Protein AF-A0AAV6UEE8-F1 (afdb_monomer_lite)

Organism: NCBI:txid931172

pLDDT: mean 82.14, std 15.3, range [38.94, 97.19]

Secondary structure (DSSP, 8-state):
-HHHHHHHHHHHHHHTTTSS--HHHHHHHHHHHHHH--HHHHHHHHHTTSS--HHHHHHHHHHHHHHHHHT--SS-TT--TTS-EEEEEEEEEES---TT-TT-EEEEEEEEEEPPPHHHHHHHHHHHHHHHHHHHHHHSTTSSSS---

Structure (mmCIF, N/CA/C/O backbone):
data_AF-A0AAV6UEE8-F1
#
_entry.id   AF-A0AAV6UEE8-F1
#
loop_
_atom_site.group_PDB
_atom_site.id
_atom_site.type_symbol
_atom_site.label_atom_id
_atom_site.label_alt_id
_atom_site.label_comp_id
_atom_site.label_asym_id
_atom_site.label_entity_id
_atom_site.label_seq_id
_atom_site.pdbx_PDB_ins_code
_atom_site.Cartn_x
_atom_site.Cartn_y
_atom_site.Cartn_z
_atom_site.occupancy
_atom_site.B_iso_or_equiv
_atom_site.auth_seq_id
_atom_site.auth_comp_id
_atom_site.auth_asym_id
_atom_site.auth_atom_id
_atom_site.pdbx_PDB_model_num
ATOM 1 N N . MET A 1 1 ? -12.356 -9.452 -22.417 1.00 70.81 1 MET A N 1
ATOM 2 C CA . MET A 1 1 ? -12.143 -7.984 -22.447 1.00 70.81 1 MET A CA 1
ATOM 3 C C . MET A 1 1 ? -10.973 -7.492 -21.586 1.00 70.81 1 MET A C 1
ATOM 5 O O . MET A 1 1 ? -10.234 -6.647 -22.066 1.00 70.81 1 MET A O 1
ATOM 9 N N . GLN A 1 2 ? -10.726 -8.026 -20.380 1.00 84.31 2 GLN A N 1
ATOM 10 C CA . GLN A 1 2 ? -9.668 -7.527 -19.471 1.00 84.31 2 GLN A CA 1
ATOM 11 C C . GLN A 1 2 ? -8.247 -7.453 -20.075 1.00 84.31 2 GLN A C 1
ATOM 13 O O . GLN A 1 2 ? -7.539 -6.469 -19.884 1.00 84.31 2 GLN A O 1
ATOM 18 N N . LYS A 1 3 ? -7.836 -8.454 -20.868 1.00 92.12 3 LYS A N 1
ATOM 19 C CA . LYS A 1 3 ? -6.513 -8.463 -21.525 1.00 92.12 3 LYS A CA 1
ATOM 20 C C . LYS A 1 3 ? -6.325 -7.295 -22.506 1.00 92.12 3 LYS A C 1
ATOM 22 O O . LYS A 1 3 ? -5.247 -6.721 -22.564 1.00 92.12 3 LYS A O 1
ATOM 27 N N . ILE A 1 4 ? -7.383 -6.905 -23.219 1.00 94.25 4 ILE A N 1
ATOM 28 C CA . ILE A 1 4 ? -7.355 -5.783 -24.170 1.00 94.25 4 ILE A CA 1
ATOM 29 C C . ILE A 1 4 ? -7.161 -4.461 -23.418 1.00 94.25 4 ILE A C 1
ATOM 31 O O . ILE A 1 4 ? -6.345 -3.642 -23.824 1.00 94.25 4 ILE A O 1
ATOM 35 N N . LEU A 1 5 ? -7.843 -4.282 -22.281 1.00 94.25 5 LEU A N 1
ATOM 36 C CA . LEU A 1 5 ? -7.662 -3.104 -21.425 1.00 94.25 5 LEU A CA 1
ATOM 37 C C . LEU A 1 5 ? -6.245 -3.025 -20.849 1.00 94.25 5 LEU A C 1
ATOM 39 O O . LEU A 1 5 ? -5.680 -1.938 -20.774 1.00 94.25 5 LEU A O 1
ATOM 43 N N . SER A 1 6 ? -5.659 -4.165 -20.477 1.00 93.31 6 SER A N 1
ATOM 44 C CA . SER A 1 6 ? -4.270 -4.238 -20.005 1.00 93.31 6 SER A CA 1
ATOM 45 C C . SER A 1 6 ? -3.275 -3.761 -21.070 1.00 93.31 6 SER A C 1
ATOM 47 O O . SER A 1 6 ? -2.383 -2.973 -20.757 1.00 93.31 6 SER A O 1
ATOM 49 N N . ILE A 1 7 ? -3.465 -4.181 -22.325 1.00 94.38 7 ILE A N 1
ATOM 50 C CA . ILE A 1 7 ? -2.634 -3.760 -23.464 1.00 94.38 7 ILE A CA 1
ATOM 51 C C . ILE A 1 7 ? -2.866 -2.278 -23.787 1.00 94.38 7 ILE A C 1
ATOM 53 O O . ILE A 1 7 ? -1.917 -1.531 -23.996 1.00 94.38 7 ILE A O 1
ATOM 57 N N . ALA A 1 8 ? -4.115 -1.808 -23.776 1.00 94.75 8 ALA A N 1
ATOM 58 C CA . ALA A 1 8 ? -4.418 -0.394 -23.997 1.00 94.75 8 ALA A CA 1
ATOM 59 C C . ALA A 1 8 ? -3.743 0.509 -22.948 1.00 94.75 8 ALA A C 1
ATOM 61 O O . ALA A 1 8 ? -3.224 1.573 -23.281 1.00 94.75 8 ALA A O 1
ATOM 62 N N . GLN A 1 9 ? -3.697 0.069 -21.688 1.00 94.69 9 GLN A N 1
ATOM 63 C CA . GLN A 1 9 ? -2.985 0.779 -20.627 1.00 94.69 9 GLN A CA 1
ATOM 64 C C . GLN A 1 9 ? -1.464 0.799 -20.844 1.00 94.69 9 GLN A C 1
ATOM 66 O O . GLN A 1 9 ? -0.855 1.823 -20.548 1.00 94.69 9 GLN A O 1
ATOM 71 N N . ASP A 1 10 ? -0.857 -0.257 -21.402 1.00 93.94 10 ASP A N 1
ATOM 72 C CA . ASP A 1 10 ? 0.555 -0.223 -21.841 1.00 93.94 10 ASP A CA 1
ATOM 73 C C . ASP A 1 10 ? 0.785 0.816 -22.917 1.00 93.94 10 ASP A C 1
ATOM 75 O O . ASP A 1 10 ? 1.677 1.652 -22.788 1.00 93.94 10 ASP A O 1
ATOM 79 N N . ILE A 1 11 ? -0.054 0.803 -23.952 1.00 94.38 11 ILE A N 1
ATOM 80 C CA . ILE A 1 11 ? 0.066 1.736 -25.071 1.00 94.38 11 ILE A CA 1
ATOM 81 C C . ILE A 1 11 ? -0.015 3.172 -24.556 1.00 94.38 11 ILE A C 1
ATOM 83 O O . ILE A 1 11 ? 0.823 3.998 -24.914 1.00 94.38 11 ILE A O 1
ATOM 87 N N . ILE A 1 12 ? -0.973 3.474 -23.676 1.00 94.94 12 ILE A N 1
ATOM 88 C CA . ILE A 1 12 ? -1.108 4.804 -23.074 1.00 94.94 12 ILE A CA 1
ATOM 89 C C . ILE A 1 12 ? 0.131 5.132 -22.232 1.00 94.94 12 ILE A C 1
ATOM 91 O O . ILE A 1 12 ? 0.753 6.172 -22.435 1.00 94.94 12 ILE A O 1
ATOM 95 N N . TYR A 1 13 ? 0.528 4.257 -21.311 1.00 94.06 13 TYR A N 1
ATOM 96 C CA . TYR A 1 13 ? 1.652 4.521 -20.414 1.00 94.06 13 TYR A CA 1
ATOM 97 C C . TYR A 1 13 ? 2.960 4.776 -21.185 1.00 94.06 13 TYR A C 1
ATOM 99 O O . TYR A 1 13 ? 3.666 5.750 -20.904 1.00 94.06 13 TYR A O 1
ATOM 107 N N . MET A 1 14 ? 3.226 3.982 -22.225 1.00 91.44 14 MET A N 1
ATOM 108 C CA . MET A 1 14 ? 4.374 4.142 -23.121 1.00 91.44 14 MET A CA 1
ATOM 109 C C . MET A 1 14 ? 4.282 5.413 -23.973 1.00 91.44 14 MET A C 1
ATOM 111 O O . MET A 1 14 ? 5.250 6.171 -24.047 1.00 91.44 14 MET A O 1
ATOM 115 N N . SER A 1 15 ? 3.114 5.711 -24.553 1.00 93.50 15 SER A N 1
ATOM 116 C CA . SER A 1 15 ? 2.903 6.917 -25.378 1.00 93.50 15 SER A CA 1
ATOM 117 C C . SER A 1 15 ? 3.165 8.205 -24.598 1.00 93.50 15 SER A C 1
ATOM 119 O O . SER A 1 15 ? 3.689 9.178 -25.137 1.00 93.50 15 SER A O 1
ATOM 121 N N . PHE A 1 16 ? 2.843 8.207 -23.303 1.00 91.38 16 PHE A N 1
ATOM 122 C CA . PHE A 1 16 ? 3.084 9.339 -22.411 1.00 91.38 16 PHE A CA 1
ATOM 123 C C . PHE A 1 16 ? 4.429 9.261 -21.672 1.00 91.38 16 PHE A C 1
ATOM 125 O O . PHE A 1 16 ? 4.667 10.081 -20.784 1.00 91.38 16 PHE A O 1
ATOM 132 N N . LYS A 1 17 ? 5.317 8.315 -22.018 1.00 87.88 17 LYS A N 1
ATOM 133 C CA . LYS A 1 17 ? 6.631 8.109 -21.376 1.00 87.88 17 LYS A CA 1
ATOM 134 C C . LYS A 1 17 ? 6.533 8.012 -19.846 1.00 87.88 17 LYS A C 1
ATOM 136 O O . LYS A 1 17 ? 7.304 8.638 -19.125 1.00 87.88 17 LYS A O 1
ATOM 141 N N . GLY A 1 18 ? 5.506 7.325 -19.347 1.00 84.25 18 GLY A N 1
ATOM 142 C CA . GLY A 1 18 ? 5.236 7.176 -17.916 1.00 84.25 18 GLY A CA 1
ATOM 143 C C . GLY A 1 18 ? 4.726 8.432 -17.199 1.00 84.25 18 GLY A C 1
ATOM 144 O O . GLY A 1 18 ? 4.511 8.387 -15.992 1.00 84.25 18 GLY A O 1
ATOM 145 N N . ARG A 1 19 ? 4.481 9.551 -17.901 1.00 87.38 19 ARG A N 1
ATOM 146 C CA . ARG A 1 19 ? 3.909 10.775 -17.296 1.00 87.38 19 ARG A CA 1
ATOM 147 C C . ARG A 1 19 ? 2.456 10.591 -16.873 1.00 87.38 19 ARG A C 1
ATOM 149 O O . ARG A 1 19 ? 2.022 11.180 -15.889 1.00 87.38 19 ARG A O 1
ATOM 156 N N . ARG A 1 20 ? 1.696 9.788 -17.623 1.00 90.31 20 ARG A N 1
ATOM 157 C CA . ARG A 1 20 ? 0.338 9.385 -17.246 1.00 90.31 20 ARG A CA 1
ATOM 158 C C . ARG A 1 20 ? 0.393 8.016 -16.593 1.00 90.31 20 ARG A C 1
ATOM 160 O O . ARG A 1 20 ? 0.587 7.018 -17.281 1.00 90.31 20 ARG A O 1
ATOM 167 N N . GLN A 1 21 ? 0.194 7.991 -15.280 1.00 90.50 21 GLN A N 1
ATOM 168 C CA . GLN A 1 21 ? 0.069 6.746 -14.533 1.00 90.50 21 GLN A CA 1
ATOM 169 C C . GLN A 1 21 ? -1.206 6.023 -14.964 1.00 90.50 21 GLN A C 1
ATOM 171 O O . GLN A 1 21 ? -2.270 6.632 -15.070 1.00 90.50 21 GLN A O 1
ATOM 176 N N . THR A 1 22 ? -1.095 4.725 -15.232 1.00 94.62 22 THR A N 1
ATOM 177 C CA . THR A 1 22 ? -2.254 3.877 -15.527 1.00 94.62 22 THR A CA 1
ATOM 178 C C . THR A 1 22 ? -2.502 2.927 -14.359 1.00 94.62 22 THR A C 1
ATOM 180 O O . THR A 1 22 ? -1.536 2.535 -13.692 1.00 94.62 22 THR A O 1
ATOM 183 N N . PRO A 1 23 ? -3.764 2.527 -14.106 1.00 93.94 23 PRO A N 1
ATOM 184 C CA . PRO A 1 23 ? -4.098 1.634 -13.000 1.00 93.94 23 PRO A CA 1
ATOM 185 C C . PRO A 1 23 ? -3.239 0.373 -12.973 1.00 93.94 23 PRO A C 1
ATOM 187 O O . PRO A 1 23 ? -2.779 -0.021 -11.910 1.00 93.94 23 PRO A O 1
ATOM 190 N N . LYS A 1 24 ? -2.945 -0.217 -14.137 1.00 95.00 24 LYS A N 1
ATOM 191 C CA . LYS A 1 24 ? -2.107 -1.409 -14.233 1.00 95.00 24 LYS A CA 1
ATOM 192 C C . LYS A 1 24 ? -0.682 -1.185 -13.738 1.00 95.00 24 LYS A C 1
ATOM 194 O O . LYS A 1 24 ? -0.215 -1.960 -12.916 1.00 95.00 24 LYS A O 1
ATOM 199 N N . HIS A 1 25 ? 0.007 -0.159 -14.233 1.00 95.31 25 HIS A N 1
ATOM 200 C CA . HIS A 1 25 ? 1.419 0.059 -13.897 1.00 95.31 25 HIS A CA 1
ATOM 201 C C . HIS A 1 25 ? 1.580 0.432 -12.428 1.00 95.31 25 HIS A C 1
ATOM 203 O O . HIS A 1 25 ? 2.539 0.003 -11.782 1.00 95.31 25 HIS A O 1
ATOM 209 N N . LEU A 1 26 ? 0.631 1.222 -11.914 1.00 95.44 26 LEU A N 1
ATOM 210 C CA . LEU A 1 26 ? 0.604 1.628 -10.519 1.00 95.44 26 LEU A CA 1
ATOM 211 C C . LEU A 1 26 ? 0.301 0.435 -9.608 1.00 95.44 26 LEU A C 1
ATOM 213 O O . LEU A 1 26 ? 1.062 0.178 -8.680 1.00 95.44 26 LEU A O 1
ATOM 217 N N . ALA A 1 27 ? -0.758 -0.325 -9.908 1.00 95.19 27 ALA A N 1
ATOM 218 C CA . ALA A 1 27 ? -1.126 -1.511 -9.141 1.00 95.19 27 ALA A CA 1
ATOM 219 C C . ALA A 1 27 ? -0.003 -2.552 -9.155 1.00 95.19 27 ALA A C 1
ATOM 221 O O . ALA A 1 27 ? 0.381 -3.027 -8.096 1.00 95.19 27 ALA A O 1
ATOM 222 N N . LEU A 1 28 ? 0.584 -2.844 -10.322 1.00 95.44 28 LEU A N 1
ATOM 223 C CA . LEU A 1 28 ? 1.690 -3.794 -10.433 1.00 95.44 28 LEU A CA 1
ATOM 224 C C . LEU A 1 28 ? 2.878 -3.360 -9.558 1.00 95.44 28 LEU A C 1
ATOM 226 O O . LEU A 1 28 ? 3.379 -4.163 -8.775 1.00 95.44 28 LEU A O 1
ATOM 230 N N . GLY A 1 29 ? 3.291 -2.089 -9.639 1.00 95.81 29 GLY A N 1
ATOM 231 C CA . GLY A 1 29 ? 4.403 -1.555 -8.844 1.00 95.81 29 GLY A CA 1
ATOM 232 C C . GLY A 1 29 ? 4.157 -1.620 -7.332 1.00 95.81 29 GLY A C 1
ATOM 233 O O . GLY A 1 29 ? 5.027 -2.079 -6.592 1.00 95.81 29 GLY A O 1
ATOM 234 N N . LEU A 1 30 ? 2.961 -1.224 -6.881 1.00 96.69 30 LEU A N 1
ATOM 235 C CA . LEU A 1 30 ? 2.552 -1.311 -5.473 1.00 96.69 30 LEU A CA 1
ATOM 236 C C . LEU A 1 30 ? 2.502 -2.765 -4.989 1.00 96.69 30 LEU A C 1
ATOM 238 O O . LEU A 1 30 ? 3.044 -3.088 -3.936 1.00 96.69 30 LEU A O 1
ATOM 242 N N . THR A 1 31 ? 1.905 -3.668 -5.770 1.00 96.56 31 THR A N 1
ATOM 243 C CA . THR A 1 31 ? 1.810 -5.089 -5.417 1.00 96.56 31 THR A CA 1
ATOM 244 C C . THR A 1 31 ? 3.188 -5.729 -5.289 1.00 96.56 31 THR A C 1
ATOM 246 O O . THR A 1 31 ? 3.440 -6.428 -4.313 1.00 96.56 31 THR A O 1
ATOM 249 N N . ILE A 1 32 ? 4.110 -5.468 -6.219 1.00 96.50 32 ILE A N 1
ATOM 250 C CA . ILE A 1 32 ? 5.473 -6.013 -6.143 1.00 96.50 32 ILE A CA 1
ATOM 251 C C . ILE A 1 32 ? 6.197 -5.492 -4.902 1.00 96.50 32 ILE A C 1
ATOM 253 O O . ILE A 1 32 ? 6.871 -6.271 -4.223 1.00 96.50 32 ILE A O 1
ATOM 257 N N . ARG A 1 33 ? 6.032 -4.204 -4.570 1.00 95.69 33 ARG A N 1
ATOM 258 C CA . ARG A 1 33 ? 6.585 -3.636 -3.337 1.00 95.69 33 ARG A CA 1
ATOM 259 C C . ARG A 1 33 ? 6.040 -4.352 -2.107 1.00 95.69 33 ARG A C 1
ATOM 261 O O . ARG A 1 33 ? 6.834 -4.757 -1.269 1.00 95.69 33 ARG A O 1
ATOM 268 N N . HIS A 1 34 ? 4.727 -4.526 -2.005 1.00 94.00 34 HIS A N 1
ATOM 269 C CA . HIS A 1 34 ? 4.108 -5.149 -0.833 1.00 94.00 34 HIS A CA 1
ATOM 270 C C . HIS A 1 34 ? 4.429 -6.638 -0.698 1.00 94.00 34 HIS A C 1
ATOM 272 O O . HIS A 1 34 ? 4.593 -7.117 0.417 1.00 94.00 34 HIS A O 1
ATOM 278 N N . LEU A 1 35 ? 4.555 -7.365 -1.811 1.00 95.19 35 LEU A N 1
ATOM 279 C CA . LEU A 1 35 ? 4.865 -8.795 -1.777 1.00 95.19 35 LEU A CA 1
ATOM 280 C C . LEU A 1 35 ? 6.346 -9.088 -1.523 1.00 95.19 35 LEU A C 1
ATOM 282 O O . LEU A 1 35 ? 6.661 -10.105 -0.916 1.00 95.19 35 LEU A O 1
ATOM 286 N N . THR A 1 36 ? 7.256 -8.247 -2.024 1.00 95.12 36 THR A N 1
ATOM 287 C CA . THR A 1 36 ? 8.695 -8.578 -2.050 1.00 95.12 36 THR A CA 1
ATOM 288 C C . THR A 1 36 ? 9.588 -7.591 -1.310 1.00 95.12 36 THR A C 1
ATOM 290 O O . THR A 1 36 ? 10.714 -7.937 -0.968 1.00 95.12 36 THR A O 1
ATOM 293 N N . GLY A 1 37 ? 9.156 -6.340 -1.131 1.00 91.69 37 GLY A N 1
ATOM 294 C CA . GLY A 1 37 ? 9.988 -5.258 -0.598 1.00 91.69 37 GLY A CA 1
ATOM 295 C C . GLY A 1 37 ? 11.203 -4.876 -1.462 1.00 91.69 37 GLY A C 1
ATOM 296 O O . GLY A 1 37 ? 11.987 -4.024 -1.051 1.00 91.69 37 GLY A O 1
ATOM 297 N N . SER A 1 38 ? 11.387 -5.468 -2.650 1.00 94.38 38 SER A N 1
ATOM 298 C CA . SER A 1 38 ? 12.614 -5.313 -3.442 1.00 94.38 38 SER A CA 1
ATOM 299 C C . SER A 1 38 ? 12.565 -4.109 -4.385 1.00 94.38 38 SER A C 1
ATOM 301 O O . SER A 1 38 ? 11.881 -4.112 -5.412 1.00 94.38 38 SER A O 1
ATOM 303 N N . SER A 1 39 ? 13.366 -3.085 -4.081 1.00 94.00 39 SER A N 1
ATOM 304 C CA . SER A 1 39 ? 13.540 -1.910 -4.945 1.00 94.00 39 SER A CA 1
ATOM 305 C C . SER A 1 39 ? 14.228 -2.246 -6.273 1.00 94.00 39 SER A C 1
ATOM 307 O O . SER A 1 39 ? 13.901 -1.651 -7.299 1.00 94.00 39 SER A O 1
ATOM 309 N N . GLN A 1 40 ? 15.130 -3.234 -6.276 1.00 96.62 40 GLN A N 1
ATOM 310 C CA . GLN A 1 40 ? 15.821 -3.709 -7.479 1.00 96.62 40 GLN A CA 1
ATOM 311 C C . GLN A 1 40 ? 14.849 -4.357 -8.467 1.00 96.62 40 GLN A C 1
ATOM 313 O O . GLN A 1 40 ? 14.895 -4.060 -9.659 1.00 96.62 40 GLN A O 1
ATOM 318 N N . LEU A 1 41 ? 13.933 -5.194 -7.969 1.00 96.44 41 LEU A N 1
ATOM 319 C CA . LEU A 1 41 ? 12.924 -5.848 -8.800 1.00 96.44 41 LEU A CA 1
ATOM 320 C C . LEU A 1 41 ? 11.977 -4.825 -9.441 1.00 96.44 41 LEU A C 1
ATOM 322 O O . LEU A 1 41 ? 11.681 -4.905 -10.633 1.00 96.44 41 LEU A O 1
ATOM 326 N N . ILE A 1 42 ? 11.550 -3.825 -8.667 1.00 96.75 42 ILE A N 1
ATOM 327 C CA . ILE A 1 42 ? 10.726 -2.722 -9.178 1.00 96.75 42 ILE A CA 1
ATOM 328 C C . ILE A 1 42 ? 11.507 -1.904 -10.212 1.00 96.75 42 ILE A C 1
ATOM 330 O O . ILE A 1 42 ? 10.955 -1.548 -11.249 1.00 96.75 42 ILE A O 1
ATOM 334 N N . GLY A 1 43 ? 12.793 -1.637 -9.972 1.00 96.06 43 GLY A N 1
ATOM 335 C CA . GLY A 1 43 ? 13.668 -0.948 -10.921 1.00 96.06 43 GLY A CA 1
ATOM 336 C C . GLY A 1 43 ? 13.800 -1.689 -12.253 1.00 96.06 43 GLY A C 1
ATOM 337 O O . GLY A 1 43 ? 13.655 -1.075 -13.307 1.00 96.06 43 GLY A O 1
ATOM 338 N N . LEU A 1 44 ? 13.991 -3.011 -12.215 1.00 97.19 44 LEU A N 1
ATOM 339 C CA . LEU A 1 44 ? 14.047 -3.853 -13.412 1.00 97.19 44 LEU A CA 1
ATOM 340 C C . LEU A 1 44 ? 12.739 -3.780 -14.211 1.00 97.19 44 LEU A C 1
ATOM 342 O O . LEU A 1 44 ? 12.752 -3.515 -15.411 1.00 97.19 44 LEU A O 1
ATOM 346 N N . LEU A 1 45 ? 11.599 -3.972 -13.546 1.00 95.00 45 LEU A N 1
ATOM 347 C CA . LEU A 1 45 ? 10.290 -3.971 -14.203 1.00 95.00 45 LEU A CA 1
ATOM 348 C C . LEU A 1 45 ? 9.888 -2.585 -14.710 1.00 95.00 45 LEU A C 1
ATOM 350 O O . LEU A 1 45 ? 9.242 -2.473 -15.753 1.00 95.00 45 LEU A O 1
ATOM 354 N N . ASN A 1 46 ? 10.308 -1.526 -14.022 1.00 94.56 46 ASN A N 1
ATOM 355 C CA . ASN A 1 46 ? 10.166 -0.163 -14.509 1.00 94.56 46 ASN A CA 1
ATOM 356 C C . ASN A 1 46 ? 11.046 0.092 -15.740 1.00 94.56 46 ASN A C 1
ATOM 358 O O . ASN A 1 46 ? 10.564 0.688 -16.700 1.00 94.56 46 ASN A O 1
ATOM 362 N N . GLY A 1 47 ? 12.286 -0.405 -15.747 1.00 92.50 47 GLY A N 1
ATOM 363 C CA . GLY A 1 47 ? 13.189 -0.333 -16.898 1.00 92.50 47 GLY A CA 1
ATOM 364 C C . GLY A 1 47 ? 12.644 -1.052 -18.136 1.00 92.50 47 GLY A C 1
ATOM 365 O O . GLY A 1 47 ? 12.827 -0.575 -19.252 1.00 92.50 47 GLY A O 1
ATOM 366 N N . LEU A 1 48 ? 11.900 -2.144 -17.938 1.00 92.38 48 LEU A N 1
ATOM 367 C CA . LEU A 1 48 ? 11.168 -2.854 -18.997 1.00 92.38 48 LEU A CA 1
ATOM 368 C C . LEU A 1 48 ? 9.827 -2.194 -19.370 1.00 92.38 48 LEU A C 1
ATOM 370 O O . LEU A 1 48 ? 9.140 -2.656 -20.276 1.00 92.38 48 LEU A O 1
ATOM 374 N N . GLY A 1 49 ? 9.436 -1.121 -18.680 1.00 90.56 49 GLY A N 1
ATOM 375 C CA . GLY A 1 49 ? 8.201 -0.390 -18.950 1.00 90.56 49 GLY A CA 1
ATOM 376 C C . GLY A 1 49 ? 6.929 -1.057 -18.424 1.00 90.56 49 GLY A C 1
ATOM 377 O O . GLY A 1 49 ? 5.848 -0.671 -18.845 1.00 90.56 49 GLY A O 1
ATOM 378 N N . HIS A 1 50 ? 7.019 -2.026 -17.509 1.00 92.12 50 HIS A N 1
ATOM 379 C CA . HIS A 1 50 ? 5.858 -2.769 -16.998 1.00 92.12 50 HIS A CA 1
ATOM 380 C C . HIS A 1 50 ? 5.235 -2.180 -15.731 1.00 92.12 50 HIS A C 1
ATOM 382 O O . HIS A 1 50 ? 4.059 -2.418 -15.448 1.00 92.12 50 HIS A O 1
ATOM 388 N N . CYS A 1 51 ? 5.995 -1.405 -14.958 1.00 94.19 51 CYS A N 1
ATOM 389 C CA . CYS A 1 51 ? 5.486 -0.735 -13.766 1.00 94.19 51 CYS A CA 1
ATOM 390 C C . CYS A 1 51 ? 6.020 0.689 -13.626 1.00 94.19 51 CYS A C 1
ATOM 392 O O . CYS A 1 51 ? 6.871 1.160 -14.388 1.00 94.19 51 CYS A O 1
ATOM 394 N N . VAL A 1 52 ? 5.497 1.380 -12.619 1.00 95.62 52 VAL A N 1
ATOM 395 C CA . VAL A 1 52 ? 5.977 2.700 -12.208 1.00 95.62 52 VAL A CA 1
ATOM 396 C C . VAL A 1 52 ? 7.334 2.607 -11.513 1.00 95.62 52 VAL A C 1
ATOM 398 O O . VAL A 1 52 ? 7.745 1.537 -11.064 1.00 95.62 52 VAL A O 1
ATOM 401 N N . SER A 1 53 ? 8.036 3.737 -11.430 1.00 94.81 53 SER A N 1
ATOM 402 C CA . SER A 1 53 ? 9.337 3.794 -10.763 1.00 94.81 53 SER A CA 1
ATOM 403 C C . SER A 1 53 ? 9.200 3.533 -9.263 1.00 94.81 53 SER A C 1
ATOM 405 O O . SER A 1 53 ? 8.180 3.880 -8.664 1.00 94.81 53 SER A O 1
ATOM 407 N N . HIS A 1 54 ? 10.247 2.994 -8.635 1.00 95.31 54 HIS A N 1
ATOM 408 C CA . HIS A 1 54 ? 10.268 2.773 -7.187 1.00 95.31 54 HIS A CA 1
ATOM 409 C C . HIS A 1 54 ? 9.935 4.052 -6.399 1.00 95.31 54 HIS A C 1
ATOM 411 O O . HIS A 1 54 ? 9.115 4.022 -5.487 1.00 95.31 54 HIS A O 1
ATOM 417 N N . SER A 1 55 ? 10.486 5.198 -6.807 1.00 95.44 55 SER A N 1
ATOM 418 C CA . SER A 1 55 ? 10.198 6.498 -6.189 1.00 95.44 55 SER A CA 1
ATOM 419 C C . SER A 1 55 ? 8.718 6.881 -6.282 1.00 95.44 55 SER A C 1
ATOM 421 O O . SER A 1 55 ? 8.156 7.410 -5.327 1.00 95.44 55 SER A O 1
ATOM 423 N N . THR A 1 56 ? 8.066 6.587 -7.411 1.00 94.88 56 THR A N 1
ATOM 424 C CA . THR A 1 56 ? 6.623 6.808 -7.593 1.00 94.88 56 THR A CA 1
ATOM 425 C C . THR A 1 56 ? 5.800 5.904 -6.677 1.00 94.88 56 THR A C 1
ATOM 427 O O . THR A 1 56 ? 4.819 6.372 -6.105 1.00 94.88 56 THR A O 1
ATOM 430 N N . VAL A 1 57 ? 6.207 4.642 -6.497 1.00 95.88 57 VAL A N 1
ATOM 431 C CA . VAL A 1 57 ? 5.559 3.728 -5.540 1.00 95.88 57 VAL A CA 1
ATOM 432 C C . VAL A 1 57 ? 5.656 4.286 -4.118 1.00 95.88 57 VAL A C 1
ATOM 434 O O . VAL A 1 57 ? 4.635 4.423 -3.451 1.00 95.88 57 VAL A O 1
ATOM 437 N N . LEU A 1 58 ? 6.857 4.686 -3.679 1.00 95.94 58 LEU A N 1
ATOM 438 C CA . LEU A 1 58 ? 7.059 5.278 -2.352 1.00 95.94 58 LEU A CA 1
ATOM 439 C C . LEU A 1 58 ? 6.189 6.519 -2.139 1.00 95.94 58 LEU A C 1
ATOM 441 O O . LEU A 1 58 ? 5.568 6.660 -1.089 1.00 95.94 58 LEU A O 1
ATOM 445 N N . LEU A 1 59 ? 6.130 7.404 -3.138 1.00 96.06 59 LEU A N 1
ATOM 446 C CA . LEU A 1 59 ? 5.301 8.604 -3.088 1.00 96.06 59 LEU A CA 1
ATOM 447 C C . LEU A 1 59 ? 3.826 8.253 -2.896 1.00 96.06 59 LEU A C 1
ATOM 449 O O . LEU A 1 59 ? 3.155 8.891 -2.089 1.00 96.06 59 LEU A O 1
ATOM 453 N N . HIS A 1 60 ? 3.326 7.245 -3.612 1.00 95.06 60 HIS A N 1
ATOM 454 C CA . HIS A 1 60 ? 1.942 6.810 -3.476 1.00 95.06 60 HIS A CA 1
ATOM 455 C C . HIS A 1 60 ? 1.643 6.222 -2.101 1.00 95.06 60 HIS A C 1
ATOM 457 O O . HIS A 1 60 ? 0.634 6.597 -1.516 1.00 95.06 60 HIS A O 1
ATOM 463 N N . ASP A 1 61 ? 2.512 5.374 -1.558 1.00 94.25 61 ASP A N 1
ATOM 464 C CA . ASP A 1 61 ? 2.290 4.808 -0.225 1.00 94.25 61 ASP A CA 1
ATOM 465 C C . ASP A 1 61 ? 2.352 5.880 0.867 1.00 94.25 61 ASP A C 1
ATOM 467 O O . ASP A 1 61 ? 1.514 5.892 1.766 1.00 94.25 61 ASP A O 1
ATOM 471 N N . THR A 1 62 ? 3.262 6.852 0.750 1.00 95.81 62 THR A N 1
ATOM 472 C CA . THR A 1 62 ? 3.281 8.018 1.645 1.00 95.81 62 THR A CA 1
ATOM 473 C C . THR A 1 62 ? 2.009 8.850 1.497 1.00 95.81 62 THR A C 1
ATOM 475 O O . THR A 1 62 ? 1.429 9.265 2.495 1.00 95.81 62 THR A O 1
ATOM 478 N N . ALA A 1 63 ? 1.535 9.086 0.271 1.00 94.62 63 ALA A N 1
ATOM 479 C CA . ALA A 1 63 ? 0.305 9.837 0.034 1.00 94.62 63 ALA A CA 1
ATOM 480 C C . ALA A 1 63 ? -0.930 9.114 0.594 1.00 94.62 63 ALA A C 1
ATOM 482 O O . ALA A 1 63 ? -1.805 9.764 1.161 1.00 94.62 63 ALA A O 1
ATOM 483 N N . LEU A 1 64 ? -0.994 7.784 0.476 1.00 91.62 64 LEU A N 1
ATOM 484 C CA . LEU A 1 64 ? -2.049 6.965 1.074 1.00 91.62 64 LEU A CA 1
ATOM 485 C C . LEU A 1 64 ? -1.988 7.011 2.603 1.00 91.62 64 LEU A C 1
ATOM 487 O O . LEU A 1 64 ? -3.019 7.211 3.239 1.00 91.62 64 LEU A O 1
ATOM 491 N N . ALA A 1 65 ? -0.795 6.912 3.191 1.00 90.38 65 ALA A N 1
ATOM 492 C CA . ALA A 1 65 ? -0.612 7.027 4.635 1.00 90.38 65 ALA A CA 1
ATOM 493 C C . ALA A 1 65 ? -1.023 8.414 5.157 1.00 90.38 65 ALA A C 1
ATOM 495 O O . ALA A 1 65 ? -1.768 8.514 6.126 1.00 90.38 65 ALA A O 1
ATOM 496 N N . LEU A 1 66 ? -0.606 9.492 4.486 1.00 92.50 66 LEU A N 1
ATOM 497 C CA . LEU A 1 66 ? -1.012 10.857 4.833 1.00 92.50 66 LEU A CA 1
ATOM 498 C C . LEU A 1 66 ? -2.517 11.063 4.674 1.00 92.50 66 LEU A C 1
ATOM 500 O O . LEU A 1 66 ? -3.137 11.717 5.508 1.00 92.50 66 LEU A O 1
ATOM 504 N N . LYS A 1 67 ? -3.117 10.497 3.623 1.00 90.00 67 LYS A N 1
ATOM 505 C CA . LYS A 1 67 ? -4.566 10.530 3.433 1.00 90.00 67 LYS A CA 1
ATOM 506 C C . LYS A 1 67 ? -5.279 9.854 4.607 1.00 90.00 67 LYS A C 1
ATOM 508 O O . LYS A 1 67 ? -6.196 10.453 5.156 1.00 90.00 67 LYS A O 1
ATOM 513 N N . GLN A 1 68 ? -4.813 8.679 5.029 1.00 85.38 68 GLN A N 1
ATOM 514 C CA . GLN A 1 68 ? -5.371 7.962 6.175 1.00 85.38 68 GLN A CA 1
ATOM 515 C C . GLN A 1 68 ? -5.235 8.760 7.480 1.00 85.38 68 GLN A C 1
ATOM 517 O O . GLN A 1 68 ? -6.173 8.806 8.271 1.00 85.38 68 GLN A O 1
ATOM 522 N N . LEU A 1 69 ? -4.090 9.415 7.697 1.00 85.94 69 LEU A N 1
ATOM 523 C CA . LEU A 1 69 ? -3.877 10.281 8.861 1.00 85.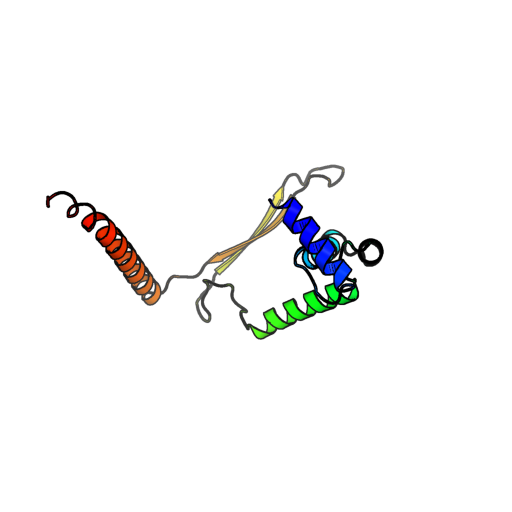94 69 LEU A CA 1
ATOM 524 C C . LEU A 1 69 ? -4.826 11.488 8.851 1.00 85.94 69 LEU A C 1
ATOM 526 O O . LEU A 1 69 ? -5.398 11.826 9.882 1.00 85.94 69 LEU A O 1
ATOM 530 N N . ASN A 1 70 ? -5.032 12.109 7.688 1.00 85.81 70 ASN A N 1
ATOM 531 C CA . ASN A 1 70 ? -5.913 13.269 7.540 1.00 85.81 70 ASN A CA 1
ATOM 532 C C . ASN A 1 70 ? -7.401 12.917 7.651 1.00 85.81 70 ASN A C 1
ATOM 534 O O . ASN A 1 70 ? -8.193 13.760 8.067 1.00 85.81 70 ASN A O 1
ATOM 538 N N . GLU A 1 71 ? -7.794 11.696 7.280 1.00 77.31 71 GLU A N 1
ATOM 539 C CA . GLU A 1 71 ? -9.178 11.232 7.415 1.00 77.31 71 GLU A CA 1
ATOM 540 C C . GLU A 1 71 ? -9.602 11.071 8.888 1.00 77.31 71 GLU A C 1
ATOM 542 O O . GLU A 1 71 ? -10.796 10.949 9.148 1.00 77.31 71 GLU A O 1
ATOM 547 N N . ASN A 1 72 ? -8.676 11.149 9.862 1.00 63.75 72 ASN A N 1
ATOM 548 C CA . ASN A 1 72 ? -8.944 11.116 11.313 1.00 63.75 72 ASN A CA 1
ATOM 549 C C . ASN A 1 72 ? -9.813 9.929 11.781 1.00 63.75 72 ASN A C 1
ATOM 551 O O . ASN A 1 72 ? -10.289 9.901 12.919 1.00 63.75 72 ASN A O 1
ATOM 555 N N . ALA A 1 73 ? -9.997 8.918 10.933 1.00 64.19 73 ALA A N 1
ATOM 556 C CA . ALA A 1 73 ? -10.733 7.709 11.240 1.00 64.19 73 ALA A CA 1
ATOM 557 C C . ALA A 1 73 ? -9.834 6.782 12.070 1.00 64.19 73 ALA A C 1
ATOM 559 O O . ALA A 1 73 ? -9.324 5.772 11.593 1.00 64.19 73 ALA A O 1
ATOM 560 N N . LEU A 1 74 ? -9.632 7.144 13.341 1.00 69.69 74 LEU A N 1
ATOM 561 C CA . LEU A 1 74 ? -9.099 6.245 14.375 1.00 69.69 74 LEU A CA 1
ATOM 562 C C . LEU A 1 74 ? -9.974 4.995 14.544 1.00 69.69 74 LEU A C 1
ATOM 564 O O . LEU A 1 74 ? -9.534 3.994 15.103 1.00 69.69 74 LEU A O 1
ATOM 568 N N . ILE A 1 75 ? -11.220 5.074 14.082 1.00 77.31 75 ILE A N 1
ATOM 569 C CA . ILE A 1 75 ? -12.243 4.058 14.244 1.00 77.31 75 ILE A CA 1
ATOM 570 C C . ILE A 1 75 ? -12.714 3.623 12.850 1.00 77.31 75 ILE A C 1
ATOM 572 O O . ILE A 1 75 ? -13.061 4.490 12.047 1.00 77.31 75 ILE A O 1
ATOM 576 N N . PRO A 1 76 ? -12.723 2.311 12.545 1.00 77.25 76 PRO A N 1
ATOM 577 C CA . PRO A 1 76 ? -13.196 1.807 11.261 1.00 77.25 76 PRO A CA 1
ATOM 578 C C . PRO A 1 76 ? -14.652 2.191 10.981 1.00 77.25 76 PRO A C 1
ATOM 580 O O . PRO A 1 76 ? -15.473 2.280 11.899 1.00 77.25 76 PRO A O 1
ATOM 583 N N . ASP A 1 77 ? -14.987 2.337 9.700 1.00 74.06 77 ASP A N 1
ATOM 584 C CA . ASP A 1 77 ? -16.356 2.606 9.264 1.00 74.06 77 ASP A CA 1
ATOM 585 C C . ASP A 1 77 ? -17.342 1.582 9.842 1.00 74.06 77 ASP A C 1
ATOM 587 O O . ASP A 1 77 ? -17.142 0.367 9.773 1.00 74.06 77 ASP A O 1
ATOM 591 N N . GLY A 1 78 ? -18.440 2.088 10.404 1.00 78.69 78 GLY A N 1
ATOM 592 C CA . GLY A 1 78 ? -19.468 1.275 11.059 1.00 78.69 78 GLY A CA 1
ATOM 593 C C . GLY A 1 78 ? -19.331 1.176 12.579 1.00 78.69 78 GLY A C 1
ATOM 594 O O . GLY A 1 78 ? -20.278 0.726 13.224 1.00 78.69 78 GLY A O 1
ATOM 595 N N . PHE A 1 79 ? -18.227 1.656 13.153 1.00 80.38 79 PHE A N 1
ATOM 596 C CA . PHE A 1 79 ? -18.045 1.798 14.597 1.00 80.38 79 PHE A CA 1
ATOM 597 C C . PHE A 1 79 ? -18.123 3.275 15.001 1.00 80.38 79 PHE A C 1
ATOM 599 O O . PHE A 1 79 ? -17.776 4.168 14.228 1.00 80.38 79 PHE A O 1
ATOM 606 N N . LYS A 1 80 ? -18.624 3.555 16.208 1.00 82.12 80 LYS A N 1
ATOM 607 C CA . LYS A 1 80 ? -18.796 4.935 16.700 1.00 82.12 80 LYS A CA 1
ATOM 608 C C . LYS A 1 80 ? -17.738 5.318 17.717 1.00 82.12 80 LYS A C 1
ATOM 610 O O . LYS A 1 80 ? -17.352 4.501 18.551 1.00 82.12 80 LYS A O 1
ATOM 615 N N . THR A 1 81 ? -17.371 6.594 17.707 1.00 79.75 81 THR A N 1
ATOM 616 C CA . THR A 1 81 ? -16.584 7.229 18.765 1.00 79.75 81 THR A CA 1
ATOM 617 C C . THR A 1 81 ? -17.346 7.242 20.094 1.00 79.75 81 THR A C 1
ATOM 619 O O . THR A 1 81 ? -18.576 7.171 20.124 1.00 79.75 81 THR A O 1
ATOM 622 N N . GLU A 1 82 ? -16.600 7.305 21.201 1.00 81.19 82 GLU A N 1
ATOM 623 C CA . GLU A 1 82 ? -17.129 7.531 22.562 1.00 81.19 82 GLU A CA 1
ATOM 624 C C . GLU A 1 82 ? -18.159 6.503 23.062 1.00 81.19 82 GLU A C 1
ATOM 626 O O . GLU A 1 82 ? -18.916 6.754 23.996 1.00 81.19 82 GLU A O 1
ATOM 631 N N . THR A 1 83 ? -18.186 5.310 22.474 1.00 83.69 83 THR A N 1
ATOM 632 C CA . THR A 1 83 ? -19.032 4.213 22.950 1.00 83.69 83 THR A CA 1
ATOM 633 C C . THR A 1 83 ? -18.170 3.128 23.565 1.00 83.69 83 THR A C 1
ATOM 635 O O . THR A 1 83 ? -17.098 2.799 23.048 1.00 83.69 83 THR A O 1
ATOM 638 N N . PHE A 1 84 ? -18.678 2.514 24.632 1.00 86.38 84 PHE A N 1
ATOM 639 C CA . PHE A 1 84 ? -18.058 1.330 25.205 1.00 86.38 84 PHE A CA 1
ATOM 640 C C . PHE A 1 84 ? -17.860 0.253 24.129 1.00 86.38 84 PHE A C 1
ATOM 642 O O . PHE A 1 84 ? -18.821 -0.200 23.500 1.00 86.38 84 PHE A O 1
ATOM 649 N N . THR A 1 85 ? -16.600 -0.129 23.934 1.00 88.38 85 THR A N 1
ATOM 650 C CA . THR A 1 85 ? -16.165 -1.066 22.900 1.00 88.38 85 THR A CA 1
ATOM 651 C C . THR A 1 85 ? -15.325 -2.153 23.552 1.00 88.38 85 THR A C 1
ATOM 653 O O . THR A 1 85 ? -14.382 -1.859 24.285 1.00 88.38 85 THR A O 1
ATOM 656 N N . THR A 1 86 ? -15.664 -3.411 23.293 1.00 91.62 86 THR A N 1
ATOM 657 C CA . THR A 1 86 ? -14.886 -4.569 23.734 1.00 91.62 86 THR A CA 1
ATOM 658 C C . THR A 1 86 ? -14.071 -5.087 22.560 1.00 91.62 86 THR A C 1
ATOM 660 O O . THR A 1 86 ? -14.626 -5.428 21.516 1.00 91.62 86 THR A O 1
ATOM 663 N N . LEU A 1 87 ? -12.753 -5.137 22.736 1.00 91.12 87 LEU A N 1
ATOM 664 C CA . LEU A 1 87 ? -11.828 -5.740 21.784 1.00 91.12 87 LEU A CA 1
ATOM 665 C C . LEU A 1 87 ? -11.476 -7.137 22.282 1.00 91.12 87 LEU A C 1
ATOM 667 O O . LEU A 1 87 ? -10.996 -7.286 23.404 1.00 91.12 87 LEU A O 1
ATOM 671 N N . VAL A 1 88 ? -11.721 -8.144 21.454 1.00 92.88 88 VAL A N 1
ATOM 672 C CA . VAL A 1 88 ? -11.340 -9.531 21.727 1.00 92.88 88 VAL A CA 1
ATOM 673 C C . VAL A 1 88 ? -10.283 -9.912 20.710 1.00 92.88 88 VAL A C 1
ATOM 675 O O . VAL A 1 88 ? -10.512 -9.761 19.514 1.00 92.88 88 VAL A O 1
ATOM 678 N N . TRP A 1 89 ? -9.135 -10.378 21.183 1.00 93.25 89 TRP A N 1
ATOM 679 C CA . TRP A 1 89 ? -8.028 -10.810 20.341 1.00 93.25 89 TRP A CA 1
ATOM 680 C C . TRP A 1 89 ? -7.676 -12.245 20.686 1.00 93.25 89 TRP A C 1
ATOM 682 O O . TRP A 1 89 ? -7.661 -12.600 21.864 1.00 93.25 89 TRP A O 1
ATOM 692 N N . ASP A 1 90 ? -7.407 -13.040 19.661 1.00 92.25 90 ASP A N 1
ATOM 693 C CA . ASP A 1 90 ? -6.994 -14.429 19.804 1.00 92.25 90 ASP A CA 1
ATOM 694 C C . ASP A 1 90 ? -5.902 -14.761 18.785 1.00 92.25 90 ASP A C 1
ATOM 696 O O . ASP A 1 90 ? -5.886 -14.218 17.673 1.00 92.25 90 ASP A O 1
ATOM 700 N N . ASN A 1 91 ? -4.991 -15.649 19.171 1.00 89.00 91 ASN A N 1
ATOM 701 C CA . ASN A 1 91 ? -3.964 -16.174 18.284 1.00 89.00 91 ASN A CA 1
ATOM 702 C C . ASN A 1 91 ? -4.434 -17.527 17.757 1.00 89.00 91 ASN A C 1
ATOM 704 O O . ASN A 1 91 ? -4.535 -18.505 18.491 1.00 89.00 91 ASN A O 1
ATOM 708 N N . ASN A 1 92 ? -4.725 -17.571 16.461 1.00 84.75 92 ASN A N 1
ATOM 709 C CA . ASN A 1 92 ? -5.010 -18.807 15.757 1.00 84.75 92 ASN A CA 1
ATOM 710 C C . ASN A 1 92 ? -3.695 -19.430 15.306 1.00 84.75 92 ASN A C 1
ATOM 712 O O . ASN A 1 92 ? -3.212 -19.163 14.199 1.00 84.75 92 ASN A O 1
ATOM 716 N N . ASP A 1 93 ? -3.163 -20.269 16.184 1.00 86.00 93 ASP A N 1
ATOM 717 C CA . ASP A 1 93 ? -1.981 -21.072 15.942 1.00 86.00 93 ASP A CA 1
ATOM 718 C C . ASP A 1 93 ? -2.396 -22.508 15.584 1.00 86.00 93 ASP A C 1
ATOM 720 O O . ASP A 1 93 ? -2.963 -23.246 16.393 1.00 86.00 93 ASP A O 1
ATOM 724 N N . PHE A 1 94 ? -2.155 -22.906 14.333 1.00 79.88 94 PHE A N 1
ATOM 725 C CA . PHE A 1 94 ? -2.459 -24.257 13.850 1.00 79.88 94 PHE A CA 1
ATOM 726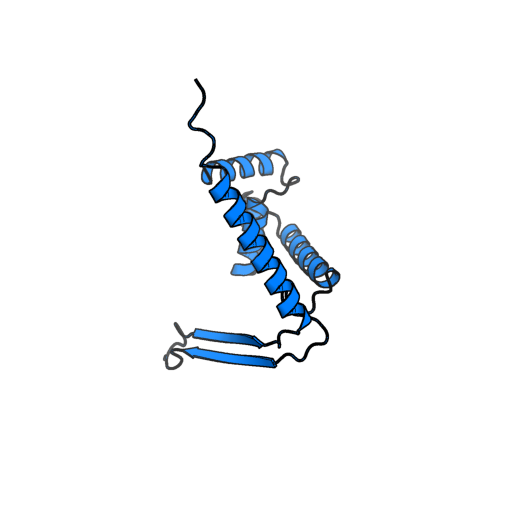 C C . PHE A 1 94 ? -1.212 -24.954 13.320 1.00 79.88 94 PHE A C 1
ATOM 728 O O . PHE A 1 94 ? -0.366 -24.343 12.662 1.00 79.88 94 PHE A O 1
ATOM 735 N N . CYS A 1 95 ? -1.169 -26.273 13.534 1.00 75.94 95 CYS A N 1
ATOM 736 C CA . CYS A 1 95 ? -0.123 -27.166 13.037 1.00 75.94 95 CYS A CA 1
ATOM 737 C C . CYS A 1 95 ? 1.293 -26.787 13.502 1.00 75.94 95 CYS A C 1
ATOM 739 O O . CYS A 1 95 ? 2.244 -27.020 12.768 1.00 75.94 95 CYS A O 1
ATOM 741 N N . GLU A 1 96 ? 1.448 -26.216 14.700 1.00 77.88 96 GLU A N 1
ATOM 742 C CA . GLU A 1 96 ? 2.749 -25.745 15.205 1.00 77.88 96 GLU A CA 1
ATOM 743 C C . GLU A 1 96 ? 3.783 -26.863 15.396 1.00 77.88 96 GLU A C 1
ATOM 745 O O . GLU A 1 96 ? 4.983 -26.631 15.252 1.00 77.88 96 GLU A O 1
ATOM 750 N N . GLU A 1 97 ? 3.331 -28.091 15.667 1.00 76.19 97 GLU A N 1
ATOM 751 C CA . GLU A 1 97 ? 4.190 -29.261 15.864 1.00 76.19 97 GLU A CA 1
ATOM 752 C C . GLU A 1 97 ? 4.739 -29.794 14.529 1.00 76.19 97 GLU A C 1
ATOM 754 O O . GLU A 1 97 ? 4.416 -30.889 14.069 1.00 76.19 97 GLU A O 1
ATOM 759 N N . THR A 1 98 ? 5.598 -29.008 13.881 1.00 73.25 98 THR A N 1
ATOM 760 C CA . THR A 1 98 ? 6.379 -29.445 12.720 1.00 73.25 98 THR A CA 1
ATOM 761 C C . THR A 1 98 ? 7.870 -29.298 13.000 1.00 73.25 98 THR A C 1
ATOM 763 O O . THR A 1 98 ? 8.327 -28.293 13.534 1.00 73.25 98 THR A O 1
ATOM 766 N N . LEU A 1 99 ? 8.665 -30.289 12.583 1.00 75.19 99 LEU A N 1
ATOM 767 C CA . LEU A 1 99 ? 10.130 -30.272 12.731 1.00 75.19 99 LEU A CA 1
ATOM 768 C C . LEU A 1 99 ? 10.812 -29.125 11.959 1.00 75.19 99 LEU A C 1
ATOM 770 O O . LEU A 1 99 ? 11.955 -28.786 12.254 1.00 75.19 99 LEU A O 1
ATOM 774 N N . TYR A 1 100 ? 10.128 -28.557 10.961 1.00 76.56 100 TYR A N 1
ATOM 775 C CA . TYR A 1 100 ? 10.685 -27.583 10.016 1.00 76.56 100 TYR A CA 1
ATOM 776 C C . TYR A 1 100 ? 10.013 -26.201 10.077 1.00 76.56 100 TYR A C 1
ATOM 778 O O . TYR A 1 100 ? 10.433 -25.303 9.352 1.00 76.56 100 TYR A O 1
ATOM 786 N N . GLY A 1 101 ? 8.955 -26.025 10.880 1.00 73.31 101 GLY A N 1
ATOM 787 C CA . GLY A 1 101 ? 8.184 -24.774 10.964 1.00 73.31 101 GLY A CA 1
ATOM 788 C C . GLY A 1 101 ? 7.412 -24.397 9.689 1.00 73.31 101 GLY A C 1
ATOM 789 O O . GLY A 1 101 ? 6.842 -23.316 9.604 1.00 73.31 101 GLY A O 1
ATOM 790 N N . SER A 1 102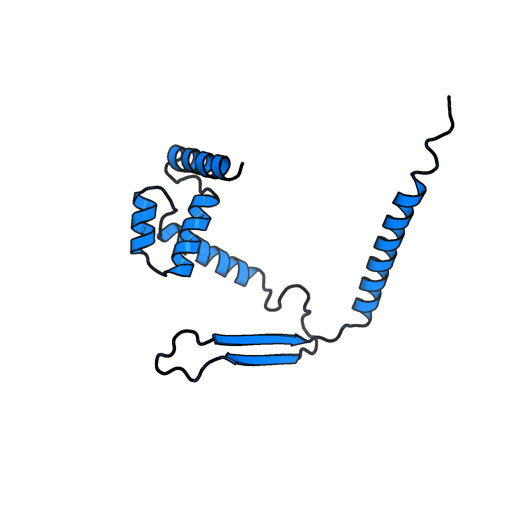 ? 7.401 -25.254 8.664 1.00 74.38 102 SER A N 1
ATOM 791 C CA . SER A 1 102 ? 6.719 -25.006 7.392 1.00 74.38 102 SER A CA 1
ATOM 792 C C . SER A 1 102 ? 5.275 -25.503 7.426 1.00 74.38 102 SER A C 1
ATOM 794 O O . SER A 1 102 ? 5.032 -26.638 7.832 1.00 74.38 102 SER A O 1
ATOM 796 N N . GLY A 1 103 ? 4.336 -24.710 6.904 1.00 79.19 103 GLY A N 1
ATOM 797 C CA . GLY A 1 103 ? 2.913 -25.074 6.869 1.00 79.19 103 GLY A CA 1
ATOM 798 C C . GLY A 1 103 ? 2.169 -24.802 8.179 1.00 79.19 103 GLY A C 1
ATOM 799 O O . GLY A 1 103 ? 1.017 -25.212 8.313 1.00 79.19 103 GLY A O 1
ATOM 800 N N . THR A 1 104 ? 2.805 -24.103 9.122 1.00 83.50 104 THR A N 1
ATOM 801 C CA . THR A 1 104 ? 2.146 -23.573 10.315 1.00 83.50 104 THR A CA 1
ATOM 802 C C . THR A 1 104 ? 1.296 -22.358 9.940 1.00 83.50 104 THR A C 1
ATOM 804 O O . THR A 1 104 ? 1.595 -21.627 8.991 1.00 83.50 104 THR A O 1
ATOM 807 N N . THR A 1 105 ? 0.199 -22.150 10.663 1.00 81.50 105 THR A N 1
ATOM 808 C CA . THR A 1 105 ? -0.567 -20.902 10.583 1.00 81.50 105 THR A CA 1
ATOM 809 C C . THR A 1 105 ? -0.319 -20.127 11.856 1.00 81.50 105 THR A C 1
ATOM 811 O O . THR A 1 105 ? -0.605 -20.651 12.922 1.00 81.50 105 THR A O 1
ATOM 814 N N . HIS A 1 106 ? 0.174 -18.899 11.715 1.00 84.38 106 HIS A N 1
ATOM 815 C CA . HIS A 1 106 ? 0.321 -17.945 12.809 1.00 84.38 106 HIS A CA 1
ATOM 816 C C . HIS A 1 106 ? -0.467 -16.698 12.441 1.00 84.38 106 HIS A 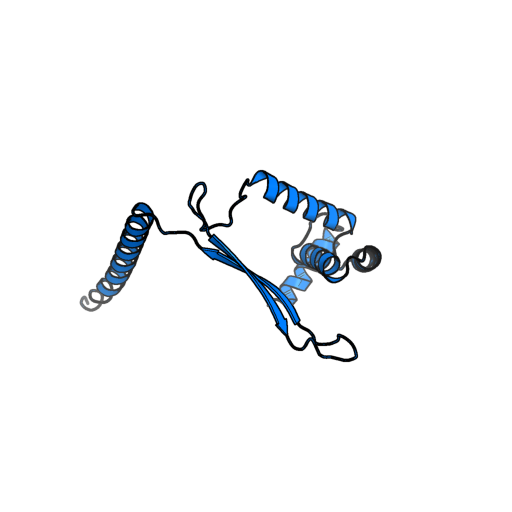C 1
ATOM 818 O O . HIS A 1 106 ? 0.019 -15.843 11.694 1.00 84.38 106 HIS A O 1
ATOM 824 N N . ASN A 1 107 ? -1.721 -16.630 12.882 1.00 85.38 107 ASN A N 1
ATOM 825 C CA . ASN A 1 107 ? -2.569 -15.481 12.600 1.00 85.38 107 ASN A CA 1
ATOM 826 C C . ASN A 1 107 ? -3.179 -14.927 13.881 1.00 85.38 107 ASN A C 1
ATOM 828 O O . ASN A 1 107 ? -3.813 -15.650 14.642 1.00 85.38 107 ASN A O 1
ATOM 832 N N . THR A 1 108 ? -3.049 -13.621 14.078 1.00 89.12 108 THR A N 1
ATOM 833 C CA . THR A 1 108 ? -3.723 -12.917 15.165 1.00 89.12 108 THR A CA 1
ATOM 834 C C . THR A 1 108 ? -5.031 -12.350 14.634 1.00 89.12 108 THR A C 1
ATOM 836 O O . THR A 1 108 ? -5.051 -11.510 13.732 1.00 89.12 108 THR A O 1
ATOM 839 N N . ASN A 1 109 ? -6.143 -12.810 15.195 1.00 89.06 109 ASN A N 1
ATOM 840 C CA . ASN A 1 109 ? -7.479 -12.375 14.823 1.00 89.06 109 ASN A CA 1
ATOM 841 C C . ASN A 1 109 ? -8.050 -11.460 15.910 1.00 89.06 109 ASN A C 1
ATOM 843 O O . ASN A 1 109 ? -7.867 -11.697 17.100 1.00 89.06 109 ASN A O 1
ATOM 847 N N . GLY A 1 110 ? -8.776 -10.423 15.491 1.00 90.44 110 GLY A N 1
ATOM 848 C CA . GLY A 1 110 ? -9.448 -9.485 16.385 1.00 90.44 110 GLY A CA 1
ATOM 849 C C . GLY A 1 110 ? -10.931 -9.355 16.049 1.00 90.44 110 GLY A C 1
ATOM 850 O O . GLY A 1 110 ? -11.309 -9.338 14.877 1.00 90.44 110 GLY A O 1
ATOM 851 N N . ILE A 1 111 ? -11.771 -9.236 17.075 1.00 90.12 111 ILE A N 1
ATOM 852 C CA . ILE A 1 111 ? -13.196 -8.911 16.971 1.00 90.12 111 ILE A CA 1
ATOM 853 C C . ILE A 1 111 ? -13.452 -7.627 17.761 1.00 90.12 111 ILE A C 1
ATOM 855 O O . ILE A 1 111 ? -13.046 -7.500 18.917 1.00 90.12 111 ILE A O 1
ATOM 859 N N . ILE A 1 112 ? -14.158 -6.684 17.136 1.00 89.94 112 ILE A N 1
ATOM 860 C CA . ILE A 1 112 ? -14.609 -5.439 17.763 1.00 89.94 112 ILE A CA 1
ATOM 861 C C . ILE A 1 112 ? -16.104 -5.567 18.054 1.00 89.94 112 ILE A C 1
ATOM 863 O O . ILE A 1 112 ? -16.904 -5.778 17.142 1.00 89.94 112 ILE A O 1
ATOM 867 N N . LEU A 1 113 ? -16.486 -5.439 19.324 1.00 89.88 113 LEU A N 1
ATOM 868 C CA . LEU A 1 113 ? -17.874 -5.487 19.779 1.00 89.88 113 LEU A CA 1
ATOM 869 C C . LEU A 1 113 ? -18.279 -4.126 20.340 1.00 89.88 113 LEU A C 1
ATOM 871 O O . LEU A 1 113 ? -17.638 -3.605 21.250 1.00 89.88 113 LEU A O 1
ATOM 875 N N . GLN A 1 114 ? -19.372 -3.571 19.827 1.00 89.94 114 GLN A N 1
ATOM 876 C CA . GLN A 1 114 ? -19.922 -2.296 20.275 1.00 89.94 114 GLN A CA 1
ATOM 877 C C . GLN A 1 114 ? -21.434 -2.435 20.445 1.00 89.94 114 GLN A C 1
ATOM 879 O O . GLN A 1 114 ? -22.114 -3.026 19.602 1.00 89.94 114 GLN A O 1
ATOM 884 N N . TRP A 1 115 ? -21.968 -1.911 21.548 1.00 83.38 115 TRP A N 1
ATOM 885 C CA . TRP A 1 115 ? -23.404 -1.961 21.802 1.00 83.38 115 TRP A CA 1
ATOM 886 C C . TRP A 1 115 ? -24.151 -1.004 20.880 1.00 83.38 115 TRP A C 1
ATOM 888 O O . TRP A 1 115 ? -23.771 0.152 20.704 1.00 83.38 115 TRP A O 1
ATOM 898 N N . GLU A 1 116 ? -25.253 -1.489 20.319 1.00 77.06 116 GLU A N 1
ATOM 899 C CA . GLU A 1 116 ? -26.129 -0.681 19.481 1.00 77.06 116 GLU A CA 1
ATOM 900 C C . GLU A 1 116 ? -26.923 0.316 20.338 1.00 77.06 116 GLU A C 1
ATOM 902 O O . GLU A 1 116 ? -27.626 -0.084 21.274 1.00 77.06 116 GLU A O 1
ATOM 907 N N . SER A 1 117 ? -26.851 1.612 20.015 1.00 72.44 117 SER A N 1
ATOM 908 C CA . SER A 1 117 ? -27.627 2.630 20.729 1.00 72.44 117 SER A CA 1
ATOM 909 C C . SER A 1 117 ? -29.115 2.557 20.352 1.00 72.44 117 SER A C 1
ATOM 911 O O . SER A 1 117 ? -29.484 2.074 19.280 1.00 72.44 117 SER A O 1
ATOM 913 N N . GLN A 1 118 ? -30.014 3.063 21.206 1.00 68.56 118 GLN A N 1
ATOM 914 C CA . GLN A 1 118 ? -31.447 3.161 20.861 1.00 68.56 118 GLN A CA 1
ATOM 915 C C . GLN A 1 118 ? -31.676 3.949 19.560 1.00 68.56 118 GLN A C 1
ATOM 917 O O . GLN A 1 118 ? -32.482 3.539 18.725 1.00 68.56 118 GLN A O 1
ATOM 922 N N . SER A 1 119 ? -30.889 5.001 19.338 1.00 65.88 119 SER A N 1
ATOM 923 C CA . SER A 1 119 ? -30.880 5.783 18.100 1.00 65.88 119 SER A CA 1
ATOM 924 C C . SER A 1 119 ? -30.504 4.958 16.857 1.00 65.88 119 SER A C 1
ATOM 926 O O . SER A 1 119 ? -31.092 5.158 15.795 1.00 65.88 119 SER A O 1
ATOM 928 N N . ASP A 1 120 ? -29.609 3.971 16.967 1.00 69.38 120 ASP A N 1
ATOM 929 C CA . ASP A 1 120 ? -29.264 3.086 15.842 1.00 69.38 120 ASP A CA 1
ATOM 930 C C . ASP A 1 120 ? -30.394 2.135 15.474 1.00 69.38 120 ASP A C 1
ATOM 932 O O . ASP A 1 120 ? -30.651 1.892 14.290 1.00 69.38 120 ASP A O 1
ATOM 936 N N . LYS A 1 121 ? -31.102 1.620 16.483 1.00 68.06 121 LYS A N 1
ATOM 937 C CA . LYS A 1 121 ? -32.262 0.744 16.278 1.00 68.06 121 LYS A CA 1
ATOM 938 C C . LYS A 1 121 ? -33.369 1.479 15.535 1.00 68.06 121 LYS A C 1
ATOM 940 O O . LYS A 1 121 ? -33.964 0.927 14.606 1.00 68.06 121 LYS A O 1
ATOM 945 N N . GLU A 1 122 ? -33.613 2.737 15.894 1.00 69.69 122 GLU A N 1
ATOM 946 C CA . GLU A 1 122 ? -34.598 3.588 15.229 1.00 69.69 122 GLU A CA 1
ATOM 947 C C . GLU A 1 122 ? -34.216 3.865 13.775 1.00 69.69 122 GLU A C 1
ATOM 949 O O . GLU A 1 122 ? -35.030 3.603 12.881 1.00 69.69 122 GLU A O 1
ATOM 954 N N . ILE A 1 123 ? -32.969 4.283 13.521 1.00 71.25 123 ILE A N 1
ATOM 955 C CA . ILE A 1 123 ? -32.440 4.543 12.175 1.00 71.25 123 ILE A CA 1
ATOM 956 C C . ILE A 1 123 ? -32.542 3.285 11.305 1.00 71.25 123 ILE A C 1
ATOM 958 O O . ILE A 1 123 ? -33.136 3.324 10.221 1.00 71.25 123 ILE A O 1
ATOM 962 N N . LYS A 1 124 ? -32.053 2.133 11.782 1.00 73.81 124 LYS A N 1
ATOM 963 C CA . LYS A 1 124 ? -32.144 0.865 11.040 1.00 73.81 124 LYS A CA 1
ATOM 964 C C . LYS A 1 124 ? -33.593 0.450 10.792 1.00 73.81 124 LYS A C 1
ATOM 966 O O . LYS A 1 124 ? -33.896 -0.044 9.704 1.00 73.81 124 LYS A O 1
ATOM 971 N N . SER A 1 125 ? -34.511 0.685 11.735 1.00 73.25 125 SER A N 1
ATOM 972 C CA . SER A 1 125 ? -35.938 0.404 11.523 1.00 73.25 125 SER A CA 1
ATOM 973 C C . SER A 1 125 ? -36.543 1.284 10.423 1.00 73.25 125 SER A C 1
ATOM 975 O O . SER A 1 125 ? -37.309 0.781 9.597 1.00 73.25 125 SER A O 1
ATOM 977 N N . GLN A 1 126 ? -36.167 2.566 10.353 1.00 71.62 126 GLN A N 1
ATOM 978 C CA . GLN A 1 126 ? -36.638 3.485 9.318 1.00 71.62 126 GLN A CA 1
ATOM 979 C C . GLN A 1 126 ? -36.083 3.110 7.944 1.00 71.62 126 GLN A C 1
ATOM 981 O O . GLN A 1 126 ? -36.845 3.032 6.979 1.00 71.62 126 GLN A O 1
ATOM 986 N N . PHE A 1 127 ? -34.792 2.777 7.851 1.00 73.75 127 PHE A N 1
ATOM 987 C CA . PHE A 1 127 ? -34.194 2.267 6.615 1.00 73.75 127 PHE A CA 1
ATOM 988 C C . PHE A 1 127 ? -34.852 0.961 6.157 1.00 73.75 127 PHE A C 1
ATOM 990 O O . PHE A 1 127 ? -35.170 0.812 4.974 1.00 73.75 127 PHE A O 1
ATOM 997 N N . ARG A 1 128 ? -35.132 0.032 7.082 1.00 74.56 128 ARG A N 1
ATOM 998 C CA . ARG A 1 128 ? -35.827 -1.228 6.779 1.00 74.56 128 ARG A CA 1
ATOM 999 C C . ARG A 1 128 ? -37.249 -0.969 6.273 1.00 74.56 128 ARG A C 1
ATOM 1001 O O . ARG A 1 128 ? -37.622 -1.521 5.239 1.00 74.56 128 ARG A O 1
ATOM 1008 N N . LYS A 1 129 ? -38.008 -0.078 6.927 1.00 73.25 129 LYS A N 1
ATOM 1009 C CA . LYS A 1 129 ? -39.352 0.352 6.490 1.00 73.25 129 LYS A CA 1
ATOM 1010 C C . LYS A 1 129 ? -39.324 1.004 5.103 1.00 73.25 129 LYS A C 1
ATOM 1012 O O . LYS A 1 129 ? -40.152 0.667 4.262 1.00 73.25 129 LYS A O 1
ATOM 1017 N N . LYS A 1 130 ? -38.345 1.869 4.824 1.00 70.75 130 LYS A N 1
ATOM 1018 C CA . LYS A 1 130 ? -38.187 2.552 3.528 1.00 70.75 130 LYS A CA 1
ATOM 1019 C C . LYS A 1 130 ? -37.825 1.578 2.399 1.00 70.75 130 LYS A C 1
ATOM 1021 O O . LYS A 1 130 ? -38.373 1.672 1.303 1.00 70.75 130 LYS A O 1
ATOM 1026 N N . LYS A 1 131 ? -36.976 0.582 2.680 1.00 72.06 131 LYS A N 1
ATOM 1027 C CA . LYS A 1 131 ? -36.627 -0.498 1.738 1.00 72.06 131 LYS A CA 1
ATOM 1028 C C . LYS A 1 131 ? -37.825 -1.413 1.440 1.00 72.06 131 LYS A C 1
ATOM 1030 O O . LYS A 1 131 ? -38.053 -1.767 0.286 1.00 72.06 131 LYS A O 1
ATOM 1035 N N . LEU A 1 132 ? -38.628 -1.737 2.457 1.00 66.75 132 LEU A N 1
ATOM 1036 C CA . LEU A 1 132 ? -39.882 -2.492 2.313 1.00 66.75 132 LEU A CA 1
ATOM 1037 C C . LEU A 1 132 ? -40.943 -1.717 1.510 1.00 66.75 132 LEU A C 1
ATOM 1039 O O . LEU A 1 132 ? -41.614 -2.304 0.665 1.00 66.75 132 LEU A O 1
ATOM 1043 N N . ALA A 1 133 ? -41.062 -0.403 1.720 1.00 65.88 133 ALA A N 1
ATOM 1044 C CA . ALA A 1 133 ? -41.975 0.454 0.960 1.00 65.88 133 ALA A CA 1
ATOM 1045 C C . ALA A 1 133 ? -41.570 0.575 -0.522 1.00 65.88 133 ALA A C 1
ATOM 1047 O O . ALA A 1 133 ? -42.420 0.487 -1.405 1.00 65.88 133 ALA A O 1
ATOM 1048 N N . SER A 1 134 ? -40.269 0.690 -0.809 1.00 58.91 134 SER A N 1
ATOM 1049 C CA . SER A 1 134 ? -39.743 0.718 -2.183 1.00 58.91 134 SER A CA 1
ATOM 1050 C C . SER A 1 134 ? -39.932 -0.613 -2.928 1.00 58.91 134 SER A C 1
ATOM 1052 O O . SER A 1 134 ? -40.175 -0.604 -4.132 1.00 58.91 134 SER A O 1
ATOM 1054 N N . SER A 1 135 ? -39.881 -1.745 -2.219 1.00 57.75 135 SER A N 1
ATOM 1055 C CA . SER A 1 135 ? -40.182 -3.071 -2.778 1.00 57.75 135 SER A CA 1
ATOM 1056 C C . SER A 1 135 ? -41.668 -3.224 -3.142 1.00 57.75 135 SER A C 1
ATOM 1058 O O . SER A 1 135 ? -41.993 -3.652 -4.248 1.00 57.75 135 SER A O 1
ATOM 1060 N N . LYS A 1 136 ? -42.585 -2.773 -2.270 1.00 55.53 136 LYS A N 1
ATOM 1061 C CA . LYS A 1 136 ? -44.034 -2.794 -2.552 1.00 55.53 136 LYS A CA 1
ATOM 1062 C C . LYS A 1 136 ? -44.441 -1.892 -3.725 1.00 55.53 136 LYS A C 1
ATOM 1064 O O . LYS A 1 136 ? -45.358 -2.246 -4.458 1.00 55.53 136 LYS A O 1
ATOM 1069 N N . GLY A 1 137 ? -43.745 -0.773 -3.940 1.00 51.38 137 GLY A N 1
ATOM 1070 C CA . GLY A 1 137 ? -43.996 0.124 -5.075 1.00 51.38 137 GLY A CA 1
ATOM 1071 C C . GLY A 1 137 ? -43.673 -0.481 -6.448 1.00 51.38 137 GLY A C 1
ATOM 1072 O O . GLY A 1 137 ? -44.310 -0.109 -7.425 1.00 51.38 137 GLY A O 1
ATOM 1073 N N . LYS A 1 138 ? -42.740 -1.442 -6.528 1.00 48.66 138 LYS A N 1
ATOM 1074 C CA . LYS A 1 138 ? -42.424 -2.147 -7.784 1.00 48.66 138 LYS A CA 1
ATOM 1075 C C . LYS A 1 138 ? -43.407 -3.274 -8.114 1.00 48.66 138 LYS A C 1
ATOM 1077 O O . LYS A 1 138 ? -43.647 -3.529 -9.284 1.00 48.66 138 LYS A O 1
ATOM 1082 N N . ALA A 1 139 ? -44.012 -3.905 -7.106 1.00 47.88 139 ALA A N 1
ATOM 1083 C CA . ALA A 1 139 ? -45.015 -4.954 -7.316 1.00 47.88 139 ALA A CA 1
ATOM 1084 C C . ALA A 1 139 ? -46.397 -4.404 -7.731 1.00 47.88 139 ALA A C 1
ATOM 1086 O O . ALA A 1 139 ? -47.184 -5.116 -8.343 1.00 47.88 139 ALA A O 1
ATOM 1087 N N . GLY A 1 140 ? -46.704 -3.139 -7.411 1.00 43.94 140 GLY A N 1
ATOM 1088 C CA . GLY A 1 140 ? -47.976 -2.498 -7.774 1.00 43.94 140 GLY A CA 1
ATOM 1089 C C . GLY A 1 140 ? -48.028 -1.914 -9.192 1.00 43.94 140 GLY A C 1
ATOM 1090 O O . GLY A 1 140 ? -49.118 -1.668 -9.700 1.00 43.94 140 GLY A O 1
ATOM 1091 N N . SER A 1 141 ? -46.881 -1.698 -9.846 1.00 42.69 141 SER A N 1
ATOM 1092 C CA . SER A 1 141 ? -46.813 -1.102 -11.192 1.00 42.69 141 SER A CA 1
ATOM 1093 C C . SER A 1 141 ? -46.934 -2.108 -12.342 1.00 42.69 141 SER A C 1
ATOM 1095 O O . SER A 1 141 ? -47.072 -1.690 -13.487 1.00 42.69 141 SER A O 1
ATOM 1097 N N . GLU A 1 142 ? -46.913 -3.415 -12.069 1.00 45.38 142 GLU A N 1
ATOM 1098 C CA . GLU A 1 142 ? -46.993 -4.458 -13.109 1.00 45.38 142 GLU A CA 1
ATOM 1099 C C . GLU A 1 142 ? -48.429 -4.937 -13.403 1.00 45.38 142 GLU A C 1
ATOM 1101 O O . GLU A 1 142 ? -48.631 -5.734 -14.313 1.00 45.38 142 GLU A O 1
ATOM 1106 N N . HIS A 1 143 ? -49.451 -4.429 -12.697 1.00 41.03 143 HIS A N 1
ATOM 1107 C CA . HIS A 1 143 ? -50.844 -4.886 -12.859 1.00 41.03 143 HIS A CA 1
ATOM 1108 C C . HIS A 1 143 ? -51.778 -3.918 -13.616 1.00 41.03 143 HIS A C 1
ATOM 1110 O O . HIS A 1 143 ? -52.966 -4.192 -13.738 1.00 41.03 143 HIS A O 1
ATOM 1116 N N . LEU A 1 144 ? -51.271 -2.795 -14.144 1.00 44.72 144 LEU A N 1
ATOM 1117 C CA . LEU A 1 144 ? -52.087 -1.762 -14.817 1.00 44.72 144 LEU A CA 1
ATOM 1118 C C . LEU A 1 144 ? -51.769 -1.553 -16.310 1.00 44.72 144 LEU A C 1
ATOM 1120 O O . LEU A 1 144 ? -52.306 -0.637 -16.921 1.00 44.72 144 LEU A O 1
ATOM 1124 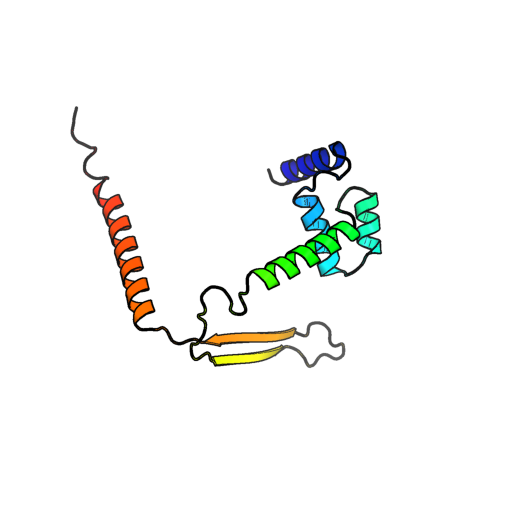N N . MET A 1 145 ? -50.953 -2.414 -16.926 1.00 45.00 145 MET A N 1
ATOM 1125 C CA . MET A 1 145 ? -50.559 -2.308 -18.345 1.00 45.00 145 MET A CA 1
ATOM 1126 C C . MET A 1 145 ? -51.124 -3.442 -19.222 1.00 45.00 145 MET A C 1
ATOM 1128 O O . MET A 1 145 ? -50.474 -3.886 -20.161 1.00 45.00 145 MET A O 1
ATOM 1132 N N . HIS A 1 146 ? -52.330 -3.936 -18.928 1.00 47.56 146 HIS A N 1
ATOM 1133 C CA . HIS A 1 146 ? -53.027 -4.912 -19.778 1.00 47.56 146 HIS A CA 1
ATOM 1134 C C . HIS A 1 146 ? -54.532 -4.625 -19.848 1.00 47.56 146 HIS A C 1
ATOM 1136 O O . HIS A 1 146 ? -55.330 -5.488 -19.515 1.00 47.56 146 HIS A O 1
ATOM 1142 N N . HIS A 1 147 ? -54.945 -3.413 -20.236 1.00 41.88 147 HIS A N 1
ATOM 1143 C CA . HIS A 1 147 ? -56.295 -3.187 -20.782 1.00 41.88 147 HIS A CA 1
ATOM 1144 C C . HIS A 1 147 ? -56.448 -1.779 -21.382 1.00 41.88 147 HIS A C 1
ATOM 1146 O O . HIS A 1 147 ? -57.123 -0.934 -20.812 1.00 41.88 147 HIS A O 1
ATOM 1152 N N . GLN A 1 148 ? -55.870 -1.516 -22.555 1.00 38.94 148 GLN A N 1
ATOM 1153 C CA . GLN A 1 148 ? -56.509 -0.607 -23.515 1.00 38.94 148 GLN A CA 1
ATOM 1154 C C . GLN A 1 148 ? -55.903 -0.779 -24.916 1.00 38.94 148 GLN A C 1
ATOM 1156 O O . GLN A 1 148 ? -54.723 -0.511 -25.110 1.00 38.94 148 GLN A O 1
ATOM 1161 N N . LEU A 1 149 ? -56.767 -1.311 -25.791 1.00 39.09 149 LEU A N 1
ATOM 1162 C CA . LEU A 1 149 ? -56.877 -1.245 -27.259 1.00 39.09 149 LEU A CA 1
ATOM 1163 C C . LEU A 1 149 ? -55.656 -0.800 -28.078 1.00 39.09 149 LEU A C 1
ATOM 1165 O O . LEU A 1 149 ? -55.279 0.387 -27.984 1.00 39.09 149 LEU A O 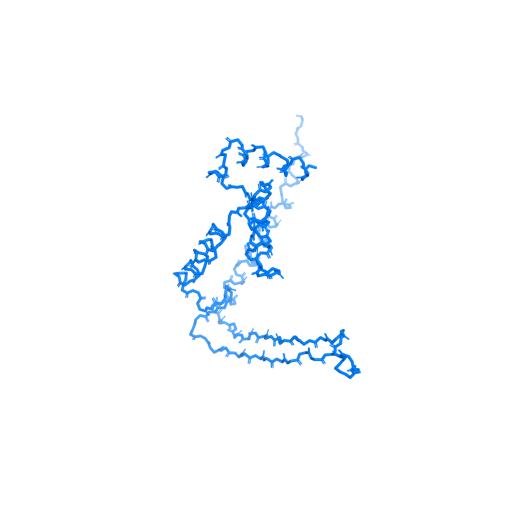1
#

Radius of gyration: 25.79 Å; chains: 1; bounding box: 73×44×52 Å

Sequence (149 aa):
MQKILSIAQDIIYMSFKGRRQTPKHLALGLTIRHLTGSSQLIGLLNGLGHCVSHSTVLLHDTALALKQLNENALIPDGFKTETFTTLVWDNNDFCEETLYGSGTTHNTNGIILQWESQSDKEIKSQFRKKKLASSKGKAGSEHLMHHQL

Foldseek 3Di:
DVVVVLVVQLVVCVVCVNPDDDPQQLVVLLVCCVVPVDLVVSCVCVVVSRHDHNVVNVVVVVVVVVVVVVVVCPDDPPDDPPFDKDKDKDWDWPPCPDPVSPPIDTDIDIDIDTDDDPVNVVVVVVVVVVVVVVVVVVVVVVPPPPDDD